Protein AF-A0A1Y4R4B2-F1 (afdb_monomer_lite)

Secondary structure (DSSP, 8-state):
-TGGGT--EEEEEESSS--TTS-TTS-S-EEEEEEE-TTSEEEEEEEETTSTT-EEEEEEETTTTEE-S-PEEE------

pLDDT: mean 79.39, std 12.88, range [45.97, 92.56]

Foldseek 3Di:
DCVVVVKDKDKDWFDPNAPPPDDPPAARTFMKIWTDDPQQKIWIWTDGPPLPFAIWIWMQRRVVRDIDDDIDHDRDDDPD

Radius of gyration: 13.6 Å; chains: 1; bounding box: 41×26×35 Å

Sequence (80 aa):
MIQTKGIKSGEYGFSSTQYTDLPASAPKWGYVKYFQHADNYVTVWVFPDGFTGGILLNQFILGQNQWNTTWKKLELSETS

Structure (mmCIF, N/CA/C/O backbone):
data_AF-A0A1Y4R4B2-F1
#
_entry.id   AF-A0A1Y4R4B2-F1
#
loop_
_atom_site.group_PDB
_atom_site.id
_atom_site.type_symbol
_atom_site.label_atom_id
_atom_site.label_alt_id
_atom_site.label_comp_id
_atom_site.label_asym_id
_atom_site.label_entity_id
_atom_site.label_seq_id
_atom_site.pdbx_PDB_ins_code
_atom_site.Cartn_x
_atom_site.Cartn_y
_atom_site.Cartn_z
_atom_site.occupancy
_atom_site.B_iso_or_equiv
_atom_site.auth_seq_id
_atom_site.auth_comp_id
_atom_site.auth_asym_id
_atom_site.auth_atom_id
_atom_site.pdbx_PDB_model_num
ATOM 1 N N . MET A 1 1 ? 2.093 -8.081 20.361 1.00 50.16 1 MET A N 1
ATOM 2 C CA . MET A 1 1 ? 0.998 -8.961 19.905 1.00 50.16 1 MET A CA 1
ATOM 3 C C . MET A 1 1 ? -0.018 -8.096 19.147 1.00 50.16 1 MET A C 1
ATOM 5 O O . MET A 1 1 ? -0.909 -7.496 19.735 1.00 50.16 1 MET A O 1
ATOM 9 N N . ILE A 1 2 ? 0.223 -7.908 17.845 1.00 46.66 2 ILE A N 1
ATOM 10 C CA . ILE A 1 2 ? -0.575 -7.051 16.940 1.00 46.66 2 ILE A CA 1
ATOM 11 C C . ILE A 1 2 ? -2.057 -7.480 16.930 1.00 46.66 2 ILE A C 1
ATOM 13 O O . ILE A 1 2 ? -2.947 -6.635 16.979 1.00 46.66 2 ILE A O 1
ATOM 17 N N . GLN A 1 3 ? -2.307 -8.789 17.048 1.00 45.97 3 GLN A N 1
ATOM 18 C CA . GLN A 1 3 ? -3.644 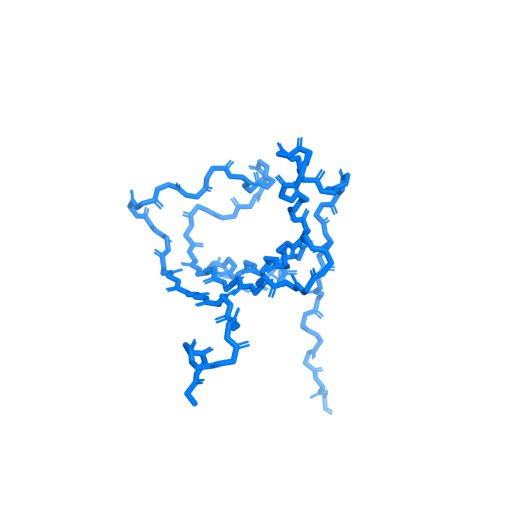-9.389 17.102 1.00 45.97 3 GLN A CA 1
ATOM 19 C C . GLN A 1 3 ? -4.463 -8.980 18.345 1.00 45.97 3 GLN A C 1
ATOM 21 O O . GLN A 1 3 ? -5.638 -8.661 18.216 1.00 45.97 3 GLN A O 1
ATOM 26 N N . THR A 1 4 ? -3.861 -8.886 19.538 1.00 50.12 4 THR A N 1
ATOM 27 C CA . THR A 1 4 ? -4.571 -8.470 20.774 1.00 50.12 4 THR A CA 1
ATOM 28 C C . THR A 1 4 ? -4.937 -6.992 20.827 1.00 50.12 4 THR A C 1
ATOM 30 O O . THR A 1 4 ? -5.802 -6.615 21.608 1.00 50.12 4 THR A O 1
ATOM 33 N N . LYS A 1 5 ? -4.282 -6.141 20.031 1.00 56.25 5 LYS A N 1
ATOM 34 C CA . LYS A 1 5 ? -4.607 -4.707 19.963 1.00 56.25 5 LYS A CA 1
ATOM 35 C C . LYS A 1 5 ? -5.619 -4.384 18.858 1.00 56.25 5 LYS A C 1
ATOM 37 O O . LYS A 1 5 ? -5.89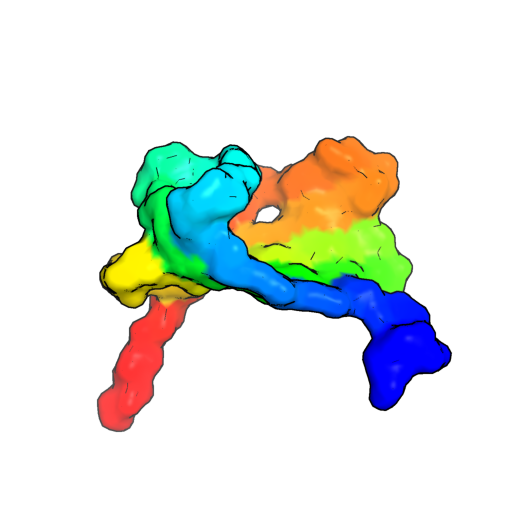7 -3.214 18.632 1.00 56.25 5 LYS A O 1
ATOM 42 N N . GLY A 1 6 ? -6.117 -5.397 18.138 1.00 57.62 6 GLY A N 1
ATOM 43 C CA . GLY A 1 6 ? -6.975 -5.200 16.965 1.00 57.62 6 GLY A CA 1
ATOM 44 C C . GLY A 1 6 ? -6.264 -4.510 15.795 1.00 57.62 6 GLY A C 1
ATOM 45 O O . GLY A 1 6 ? -6.921 -4.053 14.864 1.00 57.62 6 GLY A O 1
ATOM 46 N N . ILE A 1 7 ? -4.929 -4.433 15.832 1.00 64.50 7 ILE A N 1
ATOM 47 C CA . ILE A 1 7 ? -4.131 -3.838 14.765 1.00 64.50 7 ILE A CA 1
ATOM 48 C C . ILE A 1 7 ? -4.132 -4.831 13.606 1.00 64.50 7 ILE A C 1
ATOM 50 O O . ILE A 1 7 ? -3.597 -5.933 13.722 1.00 64.50 7 ILE A O 1
ATOM 54 N N . LYS A 1 8 ? -4.753 -4.460 12.487 1.00 80.81 8 LYS A N 1
ATOM 55 C CA . LYS A 1 8 ? -4.750 -5.276 11.270 1.00 80.81 8 LYS A CA 1
ATOM 56 C C . LYS A 1 8 ? -3.656 -4.756 10.353 1.00 80.81 8 LYS A C 1
ATOM 58 O O . LYS A 1 8 ? -3.827 -3.760 9.660 1.00 80.81 8 LYS A O 1
ATOM 63 N N . SER A 1 9 ? -2.517 -5.427 10.380 1.00 87.25 9 SER A N 1
ATOM 64 C CA . SER A 1 9 ? -1.384 -5.142 9.508 1.00 87.25 9 SER A CA 1
ATOM 65 C C . SER A 1 9 ? -0.902 -6.422 8.853 1.00 87.25 9 SER A C 1
ATOM 67 O O . SER A 1 9 ? -1.068 -7.507 9.412 1.00 87.25 9 SER A O 1
ATOM 69 N N . GLY A 1 10 ? -0.263 -6.296 7.703 1.00 88.12 10 GLY A N 1
ATOM 70 C CA . GLY A 1 10 ? 0.326 -7.433 7.026 1.00 88.12 10 GLY A CA 1
ATOM 71 C C . GLY A 1 10 ? 1.237 -7.003 5.901 1.00 88.12 10 GLY A C 1
ATOM 72 O O . GLY A 1 10 ? 1.371 -5.817 5.585 1.00 88.12 10 GLY A O 1
ATOM 73 N N . GLU A 1 11 ? 1.887 -8.001 5.333 1.00 90.81 11 GLU A N 1
ATOM 74 C CA . GLU A 1 11 ? 2.882 -7.805 4.306 1.00 90.81 11 GLU A CA 1
ATOM 75 C C . GLU A 1 11 ? 2.999 -9.041 3.419 1.00 90.81 11 GLU A C 1
ATOM 77 O O . GLU A 1 11 ? 2.822 -10.165 3.891 1.00 90.81 11 GLU A O 1
ATOM 82 N N . TYR A 1 12 ? 3.262 -8.833 2.131 1.00 87.88 12 TYR A N 1
ATOM 83 C CA . TYR A 1 12 ? 3.489 -9.917 1.179 1.00 87.88 12 TYR A CA 1
ATOM 84 C C . TYR A 1 12 ? 4.273 -9.434 -0.043 1.00 87.88 12 TYR A C 1
ATOM 86 O O . TYR A 1 12 ? 4.184 -8.275 -0.453 1.00 87.88 12 TYR A O 1
ATOM 94 N N . GLY A 1 13 ? 5.055 -10.342 -0.628 1.00 88.44 13 GLY A N 1
ATOM 95 C CA . GLY A 1 13 ? 5.711 -10.123 -1.915 1.00 88.44 13 GLY A CA 1
ATOM 96 C C . GLY A 1 13 ? 4.741 -10.355 -3.071 1.00 88.44 13 GLY A C 1
ATOM 97 O O . GLY A 1 13 ? 3.892 -11.245 -3.000 1.00 88.44 13 GLY A O 1
ATOM 98 N N . PHE A 1 14 ? 4.881 -9.583 -4.144 1.00 85.88 14 PHE A N 1
ATOM 99 C CA . PHE A 1 14 ? 4.129 -9.767 -5.380 1.00 85.88 14 PHE A CA 1
ATOM 100 C C . PHE A 1 14 ? 5.100 -9.940 -6.549 1.00 85.88 14 PHE A C 1
ATOM 102 O O . PHE A 1 14 ? 6.035 -9.165 -6.729 1.00 85.88 14 PHE A O 1
ATOM 109 N N . SER A 1 15 ? 4.897 -11.001 -7.324 1.00 76.75 15 SER A N 1
ATOM 110 C CA . SER A 1 15 ? 5.613 -11.269 -8.579 1.00 76.75 15 SER A CA 1
ATOM 111 C C . SER A 1 15 ? 4.770 -12.160 -9.493 1.00 76.75 15 SER A C 1
ATOM 113 O O . SER A 1 15 ? 4.648 -11.891 -10.687 1.00 76.75 15 SER A O 1
ATOM 115 N N . SER A 1 16 ? 4.132 -13.176 -8.899 1.00 63.69 16 SER A N 1
ATOM 116 C CA . SER A 1 16 ? 3.137 -14.075 -9.500 1.00 63.69 16 SER A CA 1
ATOM 117 C C . SER A 1 16 ? 1.709 -13.821 -8.997 1.00 63.69 16 SER A C 1
ATOM 119 O O . SER A 1 16 ? 0.754 -14.003 -9.749 1.00 63.69 16 SER A O 1
ATOM 121 N N . THR A 1 17 ? 1.551 -13.358 -7.753 1.00 65.00 17 THR A N 1
ATOM 122 C CA . THR A 1 17 ? 0.284 -12.846 -7.210 1.00 65.00 17 THR A CA 1
ATOM 123 C C . THR A 1 17 ? 0.113 -11.400 -7.658 1.00 65.00 17 THR A C 1
ATOM 125 O O . THR A 1 17 ? 0.934 -10.547 -7.330 1.00 65.00 17 THR A O 1
ATOM 128 N N . GLN A 1 18 ? -0.917 -11.119 -8.452 1.00 65.19 18 GLN A N 1
ATOM 129 C CA . GLN A 1 18 ? -1.086 -9.813 -9.080 1.00 65.19 18 GLN A CA 1
ATOM 130 C C . GLN A 1 18 ? -1.584 -8.787 -8.051 1.00 65.19 18 GLN A C 1
ATOM 132 O O . GLN A 1 18 ? -2.701 -8.904 -7.555 1.00 65.19 18 GLN A O 1
ATOM 137 N N . TYR A 1 19 ? -0.772 -7.773 -7.738 1.00 79.12 19 TYR A N 1
ATOM 138 C CA . TYR A 1 19 ? -1.245 -6.585 -7.024 1.00 79.12 19 TYR A CA 1
ATOM 139 C C . TYR A 1 19 ? -1.705 -5.549 -8.057 1.00 79.12 19 TYR A C 1
ATOM 141 O O . TYR A 1 19 ? -0.899 -4.844 -8.662 1.00 79.12 19 TYR A O 1
ATOM 149 N N . THR A 1 20 ? -3.006 -5.542 -8.345 1.00 79.00 20 THR A N 1
ATOM 150 C CA . THR A 1 20 ? -3.595 -4.817 -9.486 1.00 79.00 20 THR A CA 1
ATOM 151 C C . THR A 1 20 ? -3.891 -3.348 -9.211 1.00 79.00 20 THR A C 1
ATOM 153 O O . THR A 1 20 ? -4.128 -2.600 -10.152 1.00 79.00 20 THR A O 1
ATOM 156 N N . ASP A 1 21 ? -3.857 -2.924 -7.948 1.00 83.19 21 ASP A N 1
ATOM 157 C CA . ASP A 1 21 ? -4.182 -1.554 -7.524 1.00 83.19 21 ASP A CA 1
ATOM 158 C C . ASP A 1 21 ? -3.051 -0.536 -7.764 1.00 83.19 21 ASP A C 1
ATOM 160 O O . ASP A 1 21 ? -3.143 0.630 -7.365 1.00 83.19 21 ASP A O 1
ATOM 164 N N . LEU A 1 22 ? -1.957 -0.970 -8.393 1.00 78.94 22 LEU A N 1
ATOM 165 C CA . LEU A 1 22 ? -0.806 -0.127 -8.689 1.00 78.94 22 LEU A CA 1
ATOM 166 C C . LEU A 1 22 ? -1.088 0.877 -9.814 1.00 78.94 22 LEU A C 1
ATOM 168 O O . LEU A 1 22 ? -1.823 0.571 -10.755 1.00 78.94 22 LEU A O 1
ATOM 172 N N . PRO A 1 23 ? -0.423 2.048 -9.798 1.00 78.12 23 PRO A N 1
ATOM 173 C CA . PRO A 1 23 ? -0.334 2.899 -10.979 1.00 78.12 23 PRO A CA 1
ATOM 174 C C . PRO A 1 23 ? 0.185 2.107 -12.187 1.00 78.12 23 PRO A C 1
ATOM 176 O O . PRO A 1 23 ? 1.106 1.304 -12.050 1.00 78.12 23 PRO A O 1
ATOM 179 N N . ALA A 1 24 ? -0.346 2.374 -13.384 1.00 77.12 24 ALA A N 1
ATOM 180 C CA . ALA A 1 24 ? -0.001 1.630 -14.603 1.00 77.12 24 ALA A CA 1
ATOM 181 C C . ALA A 1 24 ? 1.504 1.634 -14.949 1.00 77.12 24 ALA A C 1
ATOM 183 O O . ALA A 1 24 ? 1.983 0.736 -15.637 1.00 77.12 24 ALA A O 1
ATOM 184 N N . SER A 1 25 ? 2.248 2.636 -14.474 1.00 75.19 25 SER A N 1
ATOM 185 C CA . SER A 1 25 ? 3.694 2.777 -14.668 1.00 75.19 25 SER A CA 1
ATOM 186 C C . SER A 1 25 ? 4.546 2.066 -13.608 1.00 75.19 25 SER A C 1
ATOM 188 O O . SER A 1 25 ? 5.771 2.138 -13.679 1.00 75.19 25 SER A O 1
ATOM 190 N N . ALA A 1 26 ? 3.941 1.439 -12.595 1.00 76.12 26 ALA A N 1
ATOM 191 C CA . ALA A 1 26 ? 4.679 0.796 -11.515 1.00 76.12 26 ALA A CA 1
ATOM 192 C C . ALA A 1 26 ? 5.201 -0.598 -11.925 1.00 76.12 26 ALA A C 1
ATOM 194 O O . ALA A 1 26 ? 4.522 -1.323 -12.661 1.00 76.12 26 ALA A O 1
ATOM 195 N N . PRO A 1 27 ? 6.380 -1.010 -11.422 1.00 76.50 27 PRO A N 1
ATOM 196 C CA . PRO A 1 27 ? 6.875 -2.372 -11.577 1.00 76.50 27 PRO A CA 1
ATOM 197 C C . PRO A 1 27 ? 5.864 -3.418 -11.100 1.00 76.50 27 PRO A C 1
ATOM 199 O O . PRO A 1 27 ? 5.199 -3.253 -10.079 1.00 76.50 27 PRO A O 1
ATOM 202 N N . LYS A 1 28 ? 5.780 -4.530 -11.836 1.00 79.12 28 LYS A N 1
ATOM 203 C CA . LYS A 1 28 ? 4.876 -5.647 -11.514 1.00 79.12 28 LYS A CA 1
ATOM 204 C C . LYS A 1 28 ? 5.400 -6.547 -10.402 1.00 79.12 28 LYS A C 1
ATOM 206 O O . LYS A 1 28 ? 4.695 -7.474 -10.016 1.00 79.12 28 LYS A O 1
ATOM 211 N N . TRP A 1 29 ? 6.625 -6.310 -9.944 1.00 87.56 29 TRP A N 1
ATOM 212 C CA . TRP A 1 29 ? 7.304 -7.077 -8.911 1.00 87.56 29 TRP A CA 1
ATOM 213 C C . TRP A 1 29 ? 7.676 -6.162 -7.752 1.00 87.56 29 TRP A C 1
ATOM 215 O O . TRP A 1 29 ? 7.970 -4.982 -7.955 1.00 87.56 29 TRP A O 1
ATOM 225 N N . GLY A 1 30 ? 7.669 -6.707 -6.544 1.00 88.44 30 GLY A N 1
ATOM 226 C CA . GLY A 1 30 ? 8.052 -5.980 -5.348 1.00 88.44 30 GLY A CA 1
ATOM 227 C C . GLY A 1 30 ? 7.382 -6.551 -4.115 1.00 88.44 30 GLY A C 1
ATOM 228 O O . GLY A 1 30 ? 7.093 -7.746 -4.017 1.00 88.44 30 GLY A O 1
ATOM 229 N N . TYR A 1 31 ? 7.122 -5.677 -3.155 1.00 89.75 31 TYR A N 1
ATOM 230 C CA . TYR A 1 31 ? 6.530 -6.064 -1.890 1.00 89.75 31 TYR A CA 1
ATOM 231 C C . TYR A 1 31 ? 5.599 -4.982 -1.328 1.00 89.75 31 TYR A C 1
ATOM 233 O O . TYR A 1 31 ? 5.823 -3.786 -1.521 1.00 89.75 31 TYR A O 1
ATOM 241 N N . VAL A 1 32 ? 4.531 -5.407 -0.652 1.00 90.38 32 VAL A N 1
ATOM 242 C CA . VAL A 1 32 ? 3.493 -4.541 -0.080 1.00 90.38 32 VAL A CA 1
ATOM 243 C C . VAL A 1 32 ? 3.502 -4.656 1.440 1.00 90.38 32 VAL A C 1
ATOM 245 O O . VAL A 1 32 ? 3.560 -5.759 1.980 1.00 90.38 32 VAL A O 1
ATOM 248 N N . LYS A 1 33 ? 3.360 -3.521 2.128 1.00 92.12 33 LYS A N 1
ATOM 249 C CA . LYS A 1 33 ? 2.990 -3.435 3.547 1.00 92.12 33 LYS A CA 1
ATOM 250 C C . LYS A 1 33 ? 1.680 -2.689 3.679 1.00 92.12 33 LYS A C 1
ATOM 252 O O . LYS A 1 33 ? 1.477 -1.677 3.013 1.00 92.12 33 LYS A O 1
ATOM 257 N N . TYR A 1 34 ? 0.819 -3.137 4.578 1.00 91.38 34 TYR A N 1
ATOM 258 C CA . TYR A 1 34 ? -0.415 -2.429 4.875 1.00 91.38 34 TYR A CA 1
ATOM 259 C C . TYR A 1 34 ? -0.714 -2.393 6.368 1.00 91.38 34 TYR A C 1
ATOM 261 O O . TYR A 1 34 ? -0.355 -3.295 7.129 1.00 91.38 34 TYR A O 1
ATOM 269 N N . PHE A 1 35 ? -1.393 -1.328 6.777 1.00 90.88 35 PHE A N 1
ATOM 270 C CA . PHE A 1 35 ? -1.784 -1.075 8.153 1.00 90.88 35 PHE A CA 1
ATOM 271 C C . PHE A 1 35 ? -3.173 -0.440 8.189 1.00 90.88 35 PHE A C 1
ATOM 273 O O . PHE A 1 35 ? -3.382 0.642 7.643 1.00 90.88 35 PHE A O 1
ATOM 280 N N . GLN A 1 36 ? -4.124 -1.109 8.834 1.00 89.19 36 GLN A N 1
ATOM 281 C CA . GLN A 1 36 ? -5.449 -0.570 9.103 1.00 89.19 36 GLN A CA 1
ATOM 282 C C . GLN A 1 36 ? -5.411 0.344 10.328 1.00 89.19 36 GLN A C 1
ATOM 284 O O . GLN A 1 36 ? -5.027 -0.074 11.422 1.00 89.19 36 GLN A O 1
ATOM 289 N N . HIS A 1 37 ? -5.881 1.570 10.137 1.00 84.19 37 HIS A N 1
ATOM 290 C CA . HIS A 1 37 ? -6.086 2.560 11.187 1.00 84.19 37 HIS A CA 1
ATOM 291 C C . HIS A 1 37 ? -7.459 2.398 11.843 1.00 84.19 37 HIS A C 1
ATOM 293 O O . HIS A 1 37 ? -8.363 1.769 11.286 1.00 84.19 37 HIS A O 1
ATOM 299 N N . ALA A 1 38 ? -7.621 2.990 13.029 1.00 80.75 38 ALA A N 1
ATOM 300 C CA . ALA A 1 38 ? -8.893 2.984 13.754 1.00 80.75 38 ALA A CA 1
ATOM 301 C C . ALA A 1 38 ? -10.012 3.709 12.979 1.00 80.75 38 ALA A C 1
ATOM 303 O O . ALA A 1 38 ? -11.167 3.298 13.045 1.00 80.75 38 ALA A O 1
ATOM 304 N N . ASP A 1 39 ? -9.660 4.715 12.173 1.00 80.50 39 ASP A N 1
ATOM 305 C CA . ASP A 1 39 ? -10.609 5.584 11.461 1.00 80.50 39 ASP A CA 1
ATOM 306 C C . ASP A 1 39 ? -11.096 4.998 10.118 1.00 80.50 39 ASP A C 1
ATOM 308 O O . ASP A 1 39 ? -11.363 5.724 9.163 1.00 80.50 39 ASP A O 1
ATOM 312 N N . ASN A 1 40 ? -11.212 3.668 10.018 1.00 84.19 40 ASN A N 1
ATOM 313 C CA . ASN A 1 40 ? -11.732 2.952 8.842 1.00 84.19 40 ASN A CA 1
ATOM 314 C C . ASN A 1 40 ? -10.977 3.196 7.522 1.00 84.19 40 ASN A C 1
ATOM 316 O O . ASN A 1 40 ? -11.568 3.128 6.441 1.00 84.19 40 ASN A O 1
ATOM 320 N N . TYR A 1 41 ? -9.664 3.404 7.581 1.00 87.25 41 TYR A N 1
ATOM 321 C CA . TYR A 1 41 ? -8.817 3.391 6.390 1.00 87.25 41 TYR A CA 1
ATOM 322 C C . TYR A 1 41 ? -7.579 2.515 6.582 1.00 87.25 41 TYR A C 1
ATOM 324 O O . TYR A 1 41 ? -7.140 2.249 7.700 1.00 87.25 41 TYR A O 1
ATOM 332 N N . VAL A 1 42 ? -7.015 2.050 5.472 1.00 90.44 42 VAL A N 1
ATOM 333 C CA . VAL A 1 42 ? -5.797 1.243 5.410 1.00 90.44 42 VAL A CA 1
ATOM 334 C C . VAL A 1 42 ? -4.728 2.054 4.704 1.00 90.44 42 VAL A C 1
ATOM 336 O O . VAL A 1 42 ? -4.922 2.481 3.573 1.00 90.44 42 VAL A O 1
ATOM 339 N N . THR A 1 43 ? -3.589 2.265 5.348 1.00 92.56 43 THR A N 1
ATOM 340 C CA . 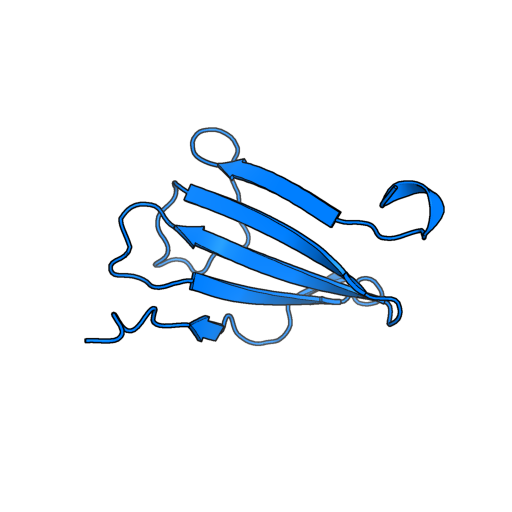THR A 1 43 ? -2.393 2.768 4.675 1.00 92.56 43 THR A CA 1
ATOM 341 C C . THR A 1 43 ? -1.694 1.615 3.983 1.00 92.56 43 THR A C 1
ATOM 343 O O . THR A 1 43 ? -1.450 0.590 4.615 1.00 92.56 43 THR A O 1
ATOM 346 N N . VAL A 1 44 ? -1.350 1.800 2.712 1.00 91.62 44 VAL A N 1
ATOM 347 C CA . VAL A 1 44 ? -0.624 0.818 1.911 1.00 91.62 44 VAL A CA 1
ATOM 348 C C . VAL A 1 44 ? 0.659 1.437 1.382 1.00 91.62 44 VAL A C 1
ATOM 350 O O . VAL A 1 44 ? 0.637 2.490 0.745 1.00 91.62 44 VAL A O 1
ATOM 353 N N . TRP A 1 45 ? 1.769 0.760 1.650 1.00 92.38 45 TRP A N 1
ATOM 354 C CA . TRP A 1 45 ? 3.080 1.043 1.091 1.00 92.38 45 TRP A CA 1
ATOM 355 C C . TRP A 1 45 ? 3.459 -0.054 0.114 1.00 92.38 45 TRP A C 1
ATOM 357 O O . TRP A 1 45 ? 3.372 -1.238 0.434 1.00 92.38 45 TRP A O 1
ATOM 367 N N . VAL A 1 46 ? 3.932 0.347 -1.053 1.00 90.38 46 VAL A N 1
ATOM 368 C CA . VAL A 1 46 ? 4.470 -0.547 -2.066 1.00 90.38 46 VAL A CA 1
ATOM 369 C C . VAL A 1 46 ? 5.927 -0.185 -2.260 1.00 90.38 46 VAL A C 1
ATOM 371 O O . VAL A 1 46 ? 6.269 0.982 -2.443 1.00 90.38 46 VAL A O 1
ATOM 374 N N . PHE A 1 47 ? 6.760 -1.214 -2.232 1.00 89.25 47 PHE A 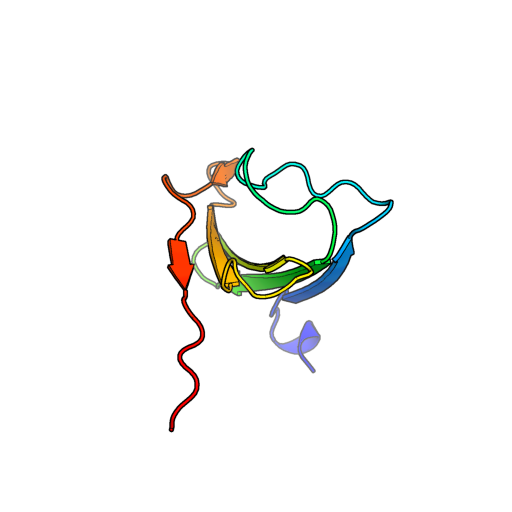N 1
ATOM 375 C CA . PHE A 1 47 ? 8.186 -1.181 -2.491 1.00 89.25 47 PHE A CA 1
ATOM 376 C C . PHE A 1 47 ? 8.397 -1.914 -3.817 1.00 89.25 47 PHE A C 1
ATOM 378 O O . PHE A 1 47 ? 8.509 -3.145 -3.815 1.00 89.25 47 PHE A O 1
ATOM 385 N N . PRO A 1 48 ? 8.332 -1.208 -4.959 1.00 85.94 48 PRO A N 1
ATOM 386 C CA . PRO A 1 48 ? 8.522 -1.834 -6.253 1.00 85.94 48 PRO A CA 1
ATOM 387 C C . PRO A 1 48 ? 9.972 -2.290 -6.396 1.00 85.94 48 PRO A C 1
ATOM 389 O O . PRO A 1 48 ? 10.894 -1.614 -5.933 1.00 85.94 48 PRO A O 1
ATOM 392 N N . ASP A 1 49 ? 10.173 -3.427 -7.051 1.00 82.75 49 ASP A N 1
ATOM 393 C CA . ASP A 1 49 ? 11.510 -3.917 -7.353 1.00 82.75 49 ASP A CA 1
ATOM 394 C C . ASP A 1 49 ? 12.232 -2.944 -8.303 1.00 82.75 49 ASP A C 1
ATOM 396 O O . ASP A 1 49 ? 11.629 -2.379 -9.221 1.00 82.75 49 ASP A O 1
ATOM 400 N N . GLY A 1 50 ? 13.523 -2.716 -8.055 1.00 71.25 50 GLY A N 1
ATOM 401 C CA . GLY A 1 50 ? 14.351 -1.814 -8.857 1.00 71.25 50 GLY A CA 1
ATOM 402 C C . GLY A 1 50 ? 14.385 -0.335 -8.447 1.00 71.25 50 GLY A C 1
ATOM 403 O O . GLY A 1 50 ? 14.721 0.459 -9.320 1.00 71.25 50 GLY A O 1
ATOM 404 N N . PHE A 1 51 ? 14.076 0.012 -7.180 1.00 59.41 51 PHE A N 1
ATOM 405 C CA . PHE A 1 51 ? 14.355 1.231 -6.354 1.00 59.41 51 PHE A CA 1
ATOM 406 C C . PHE A 1 51 ? 14.337 2.657 -6.960 1.00 59.41 51 PHE A C 1
ATOM 408 O O . PHE A 1 51 ? 14.001 3.608 -6.261 1.00 59.41 51 PHE A O 1
ATOM 415 N N . THR A 1 52 ? 14.625 2.833 -8.243 1.00 59.56 52 THR A N 1
ATOM 416 C CA . THR A 1 52 ? 14.545 4.066 -9.045 1.00 59.56 52 THR A CA 1
ATOM 417 C C . THR A 1 52 ? 13.168 4.744 -9.024 1.00 59.56 52 THR A C 1
ATOM 419 O O . THR A 1 52 ? 13.026 5.898 -9.424 1.00 59.56 52 THR A O 1
ATOM 422 N N . GLY A 1 53 ? 12.138 4.048 -8.536 1.00 61.12 53 GLY A N 1
ATOM 423 C CA . GLY A 1 53 ? 10.762 4.526 -8.445 1.00 61.12 53 GLY A CA 1
ATOM 424 C C . GLY A 1 53 ? 10.292 4.951 -7.053 1.00 61.12 53 GLY A C 1
ATOM 425 O O . GLY A 1 53 ? 9.126 5.324 -6.945 1.00 61.12 53 GLY A O 1
ATOM 426 N N . GLY A 1 54 ? 11.138 4.916 -6.016 1.00 81.38 54 GLY A N 1
ATOM 427 C CA . GLY A 1 54 ? 10.743 5.257 -4.642 1.00 81.38 54 GLY A CA 1
ATOM 428 C C . GLY A 1 54 ? 9.672 4.327 -4.045 1.00 81.38 54 GLY A C 1
ATOM 429 O O . GLY A 1 54 ? 9.296 3.311 -4.630 1.00 81.38 54 GLY A O 1
ATOM 430 N N . ILE A 1 55 ? 9.170 4.673 -2.857 1.00 88.69 55 ILE A N 1
ATOM 431 C CA . ILE A 1 55 ? 8.070 3.959 -2.188 1.00 88.69 55 ILE A CA 1
ATOM 432 C C . ILE A 1 55 ? 6.748 4.587 -2.627 1.00 88.69 55 ILE A C 1
ATOM 434 O O . ILE A 1 55 ? 6.563 5.798 -2.503 1.00 88.69 55 ILE A O 1
ATOM 438 N N . LEU A 1 56 ? 5.799 3.779 -3.093 1.00 89.44 56 LEU A N 1
ATOM 439 C CA . LEU A 1 56 ? 4.448 4.255 -3.388 1.00 89.44 56 LEU A CA 1
ATOM 440 C C . LEU A 1 56 ? 3.579 4.117 -2.138 1.00 89.44 56 LEU A C 1
ATOM 442 O O . LEU A 1 56 ? 3.535 3.066 -1.507 1.00 89.44 56 LEU A O 1
ATOM 446 N N . LEU A 1 57 ? 2.871 5.179 -1.787 1.00 91.75 57 LEU A N 1
ATOM 447 C CA . LEU A 1 57 ? 2.001 5.269 -0.627 1.00 91.75 57 LEU A CA 1
ATOM 448 C C . LEU A 1 57 ? 0.595 5.659 -1.078 1.00 91.75 57 LEU A C 1
ATOM 450 O O . LEU A 1 57 ? 0.416 6.679 -1.742 1.00 91.75 57 LEU A O 1
ATOM 454 N N . ASN A 1 58 ? -0.415 4.910 -0.654 1.00 92.12 58 ASN A N 1
ATOM 455 C CA . ASN A 1 58 ? -1.804 5.341 -0.775 1.00 92.12 58 ASN A CA 1
ATOM 456 C C . ASN A 1 58 ? -2.631 4.876 0.431 1.00 92.12 58 ASN A C 1
ATOM 458 O O . ASN A 1 58 ? -2.148 4.158 1.311 1.00 92.12 58 ASN A O 1
ATOM 462 N N . GLN A 1 59 ? -3.869 5.343 0.507 1.00 91.94 59 GLN A N 1
ATOM 463 C CA . GLN A 1 59 ? -4.830 4.995 1.539 1.00 91.94 59 GLN A CA 1
ATOM 464 C C . GLN A 1 59 ? -6.067 4.384 0.895 1.00 91.94 59 GLN A C 1
ATOM 466 O O . GLN A 1 59 ? -6.578 4.919 -0.081 1.00 91.94 59 GLN A O 1
ATOM 471 N N . PHE A 1 60 ? -6.568 3.299 1.462 1.00 89.62 60 PHE A N 1
ATOM 472 C CA . PHE A 1 60 ? -7.818 2.675 1.061 1.00 89.62 60 PHE A CA 1
ATOM 473 C C . PHE A 1 60 ? -8.877 2.901 2.140 1.00 89.62 60 PHE A C 1
ATOM 475 O O . PHE A 1 60 ? -8.662 2.549 3.299 1.00 89.62 60 PHE A O 1
ATOM 482 N N . ILE A 1 61 ? -10.013 3.497 1.788 1.00 90.06 61 ILE A N 1
ATOM 483 C CA . ILE A 1 61 ? -11.090 3.842 2.721 1.00 90.06 61 ILE A CA 1
ATOM 484 C C . ILE A 1 61 ? -12.073 2.667 2.784 1.00 90.06 61 ILE A C 1
ATOM 486 O O . ILE A 1 61 ? -12.828 2.426 1.843 1.00 90.06 61 ILE A O 1
ATOM 490 N N . LEU A 1 62 ? -12.099 1.941 3.906 1.00 85.81 62 LEU A N 1
ATOM 491 C CA . LEU A 1 62 ? -12.855 0.689 4.056 1.00 85.81 62 LEU A CA 1
ATOM 492 C C . LEU A 1 62 ? -14.371 0.890 3.946 1.00 85.81 62 LEU A C 1
ATOM 494 O O . LEU A 1 62 ? -15.055 0.057 3.363 1.00 85.81 62 LEU A O 1
ATOM 498 N N . GLY A 1 63 ? -14.896 2.005 4.464 1.00 85.88 63 GLY A N 1
ATOM 499 C CA . GLY A 1 63 ? -16.330 2.317 4.396 1.00 85.88 63 GLY A CA 1
ATOM 500 C C . GLY A 1 63 ? -16.819 2.761 3.013 1.00 85.88 63 GLY A C 1
ATOM 501 O O . GLY A 1 63 ? -18.020 2.764 2.767 1.00 85.88 63 GLY A O 1
ATOM 502 N N . GLN A 1 64 ? -15.902 3.141 2.120 1.00 88.25 64 GLN A N 1
ATOM 503 C CA . GLN A 1 64 ? -16.217 3.627 0.771 1.00 88.25 64 GLN A CA 1
ATOM 504 C C . GLN A 1 64 ? -15.755 2.655 -0.320 1.00 88.25 64 GLN A C 1
ATOM 506 O O . GLN A 1 64 ? -16.136 2.815 -1.474 1.00 88.25 64 GLN A O 1
ATOM 511 N N . ASN A 1 65 ? -14.955 1.643 0.041 1.00 86.38 65 ASN A N 1
ATOM 512 C CA . ASN A 1 65 ? -14.330 0.694 -0.879 1.00 86.38 65 ASN A CA 1
ATOM 513 C C . ASN A 1 65 ? -13.567 1.398 -2.017 1.00 86.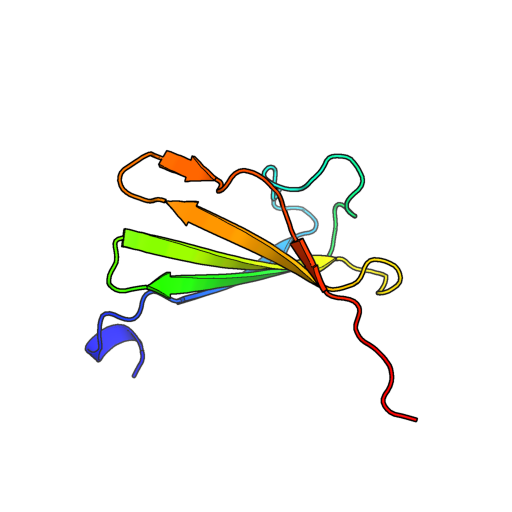38 65 ASN A C 1
ATOM 515 O O . ASN A 1 65 ? -13.668 1.024 -3.185 1.00 86.38 65 ASN A O 1
ATOM 519 N N . GLN A 1 66 ? -12.850 2.469 -1.674 1.00 89.81 66 GLN A N 1
ATOM 520 C CA . GLN A 1 66 ? -12.180 3.344 -2.630 1.00 89.81 66 GLN A CA 1
ATOM 521 C C . GLN A 1 66 ? -10.782 3.716 -2.150 1.00 89.81 66 GLN A C 1
ATOM 523 O O . GLN A 1 66 ? -10.541 3.922 -0.958 1.00 89.81 66 GLN A O 1
ATOM 528 N N . TRP A 1 67 ? -9.864 3.836 -3.104 1.00 88.25 67 TRP A N 1
ATOM 529 C CA . TRP A 1 67 ? -8.570 4.459 -2.876 1.00 88.25 67 TRP A CA 1
ATOM 530 C C . TRP A 1 67 ? -8.730 5.968 -2.715 1.00 88.25 67 TRP A C 1
ATOM 532 O O . TRP A 1 67 ? -9.544 6.601 -3.387 1.00 88.25 67 TRP A O 1
ATOM 542 N N . ASN A 1 68 ? -7.902 6.554 -1.859 1.00 85.50 68 ASN A N 1
ATOM 543 C CA . ASN A 1 68 ? -7.673 7.985 -1.861 1.00 85.50 68 ASN A CA 1
ATOM 544 C C . ASN A 1 68 ? -7.083 8.387 -3.226 1.00 85.50 68 ASN A C 1
ATOM 546 O O . ASN A 1 68 ? -6.420 7.592 -3.901 1.00 85.50 68 ASN A O 1
ATOM 550 N N . THR A 1 69 ? -7.384 9.610 -3.650 1.00 76.50 69 THR A N 1
ATOM 551 C CA . THR A 1 69 ? -7.412 10.032 -5.057 1.00 76.50 69 THR A CA 1
ATOM 552 C C . THR A 1 69 ? -6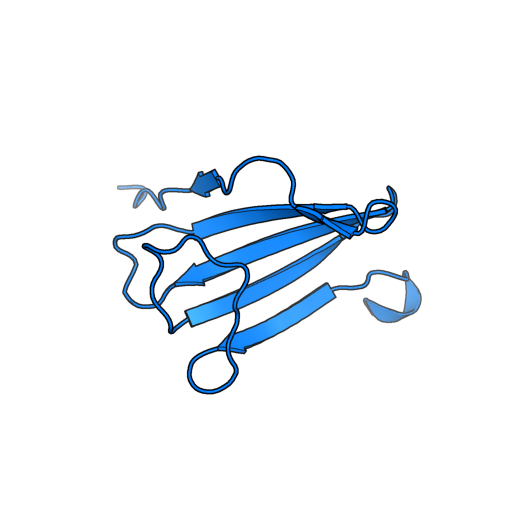.111 9.815 -5.828 1.00 76.50 69 THR A C 1
ATOM 554 O O . THR A 1 69 ? -6.172 9.597 -7.037 1.00 76.50 69 THR A O 1
ATOM 557 N N . THR A 1 70 ? -4.949 9.824 -5.163 1.00 83.06 70 THR A N 1
ATOM 558 C CA . THR A 1 70 ? -3.654 9.702 -5.844 1.00 83.06 70 THR A CA 1
ATOM 559 C C . THR A 1 70 ? -2.618 8.957 -5.005 1.00 83.06 70 THR A C 1
ATOM 561 O O . THR A 1 70 ? -2.380 9.288 -3.842 1.00 83.06 70 THR A O 1
ATOM 564 N N . TRP A 1 71 ? -1.922 8.008 -5.638 1.00 87.62 71 TRP A N 1
ATOM 565 C CA . TRP A 1 71 ? -0.707 7.401 -5.096 1.00 87.62 71 TRP A CA 1
ATOM 566 C C . TRP A 1 71 ? 0.388 8.459 -4.919 1.00 87.62 71 TRP A C 1
ATOM 568 O O . TRP A 1 71 ? 0.783 9.135 -5.868 1.00 87.62 71 TRP A O 1
ATOM 578 N N . LYS A 1 72 ? 0.906 8.586 -3.701 1.00 88.69 72 LYS A N 1
ATOM 579 C CA . LYS A 1 72 ? 2.050 9.442 -3.384 1.00 88.69 72 LYS A CA 1
ATOM 580 C C . LYS A 1 72 ? 3.332 8.653 -3.582 1.00 88.69 72 LYS A C 1
ATOM 582 O O . LYS A 1 72 ? 3.456 7.549 -3.066 1.00 88.69 72 LYS A O 1
ATOM 587 N N . LYS A 1 73 ? 4.297 9.231 -4.287 1.00 87.94 73 LYS A N 1
ATOM 588 C CA . LYS A 1 73 ? 5.637 8.662 -4.408 1.00 87.94 73 LYS A CA 1
ATOM 589 C C . LYS A 1 73 ? 6.554 9.322 -3.376 1.00 87.94 73 LYS A C 1
ATOM 591 O O . LYS A 1 73 ? 6.653 10.545 -3.332 1.00 87.94 73 LYS A O 1
ATOM 596 N N . LEU A 1 74 ? 7.178 8.512 -2.530 1.00 85.94 74 LEU A N 1
ATOM 597 C CA . LEU A 1 74 ? 8.191 8.920 -1.565 1.00 85.94 74 LEU A CA 1
ATOM 598 C C . LEU A 1 74 ? 9.557 8.550 -2.135 1.00 85.94 74 LEU A C 1
ATOM 600 O O . LEU A 1 74 ? 9.879 7.369 -2.268 1.00 85.94 74 LEU A O 1
ATOM 604 N N . GLU A 1 75 ? 10.346 9.559 -2.485 1.00 81.25 75 GLU A N 1
ATOM 605 C CA . GLU A 1 75 ? 11.736 9.345 -2.876 1.00 81.25 75 GLU A CA 1
ATOM 606 C C . GLU A 1 75 ? 12.547 8.977 -1.632 1.00 81.25 75 GLU A C 1
ATOM 608 O O . GLU A 1 75 ? 12.487 9.662 -0.608 1.00 81.25 75 GLU A O 1
ATOM 613 N N . LEU A 1 76 ? 13.298 7.882 -1.715 1.00 69.31 76 LEU A N 1
ATOM 614 C CA . LEU A 1 76 ? 14.302 7.557 -0.712 1.00 69.31 76 LEU A CA 1
ATOM 615 C C . LEU A 1 76 ? 15.547 8.366 -1.062 1.00 69.31 76 LEU A C 1
ATOM 617 O O . LEU A 1 76 ? 16.323 7.974 -1.928 1.00 69.31 76 LEU A O 1
ATOM 621 N N . SER A 1 77 ? 15.711 9.531 -0.438 1.00 65.12 77 SER A N 1
ATOM 622 C CA . SER A 1 77 ? 16.980 10.248 -0.513 1.00 65.12 77 SER A CA 1
ATOM 623 C C . SER A 1 77 ? 18.019 9.462 0.278 1.00 65.12 77 SER A C 1
ATOM 625 O O . SER A 1 77 ? 17.829 9.244 1.477 1.00 65.12 77 SER A O 1
ATOM 627 N N . GLU A 1 78 ? 19.116 9.065 -0.363 1.00 61.03 78 GLU A N 1
ATOM 628 C CA . GLU A 1 78 ? 20.315 8.667 0.368 1.00 61.03 78 GLU A CA 1
ATOM 629 C C . GLU A 1 78 ? 20.759 9.879 1.192 1.00 61.03 78 GLU A C 1
ATOM 631 O O . GLU A 1 78 ? 21.163 10.906 0.646 1.00 61.03 78 GLU A O 1
ATOM 636 N N . THR A 1 79 ? 20.603 9.810 2.514 1.00 56.31 79 THR A N 1
ATOM 637 C CA . THR A 1 79 ? 21.286 10.747 3.407 1.00 56.31 79 THR A CA 1
ATOM 638 C C . THR A 1 79 ? 22.778 10.560 3.182 1.00 56.31 79 THR A C 1
ATOM 640 O O . THR A 1 79 ? 23.310 9.497 3.506 1.00 56.31 79 THR A O 1
ATOM 643 N N . SER A 1 80 ? 23.383 11.562 2.545 1.00 46.84 80 SER A N 1
ATOM 644 C CA . SER A 1 80 ? 24.811 11.646 2.229 1.00 46.84 80 SER A CA 1
ATOM 645 C C . SER A 1 80 ? 25.666 11.760 3.485 1.00 46.84 80 SER A C 1
ATOM 647 O O . SER A 1 80 ? 25.182 12.371 4.466 1.00 46.84 80 SER A O 1
#